Protein AF-A0A0R1Y8A3-F1 (afdb_monomer_lite)

Organism: NCBI:txid1423754

Sequence (158 aa):
MYQNYTTGQTVLTLNLDFTISNNHLANTISCFVDSIPEDVLLGDTAKTGRPAYHPAMMLKILLFAFIDGTKIEADANRYNPNWQYLKEKTKEVLQSPEGRHIYSMRKYDVEPIFGHLKNVFGMRRTHLRGKKKVETDVGIAFVMMNLSKYWNRRWSKD

Secondary structure (DSSP, 8-state):
-B----TT-------------TTSHHHHHHHHHHTS-HHHH-----SSSSPBPPHHHHHHHHHHHHHTT--SS-TT-S--HHHHHHHHHHHHHHHSHHHHHHHHHHHHHHHHHHHHHHHTS--SS-S--SHHHHHHHHHHHHHHHHHHHHHHHHS---

pLDDT: mean 77.73, std 15.93, range [41.19, 94.5]

Structure (mmCIF, N/CA/C/O backbone):
data_AF-A0A0R1Y8A3-F1
#
_entry.id   AF-A0A0R1Y8A3-F1
#
loop_
_atom_site.group_PDB
_atom_site.id
_atom_site.type_symbol
_atom_site.label_atom_id
_atom_site.label_alt_id
_atom_site.label_comp_id
_atom_site.label_asym_id
_atom_site.label_entity_id
_atom_site.label_seq_id
_atom_site.pdbx_PDB_ins_code
_atom_site.Cartn_x
_atom_site.Cartn_y
_atom_site.Cartn_z
_atom_site.occupancy
_atom_site.B_iso_or_equiv
_atom_site.auth_seq_id
_atom_site.auth_comp_id
_atom_site.auth_asym_id
_atom_site.auth_atom_id
_atom_site.pdbx_PDB_model_num
ATOM 1 N N . MET A 1 1 ? -3.385 -21.724 -15.989 1.00 49.59 1 MET A N 1
ATOM 2 C CA . MET A 1 1 ? -2.911 -22.736 -15.016 1.00 49.59 1 MET A CA 1
ATOM 3 C C . MET A 1 1 ? -3.508 -22.414 -13.651 1.00 49.59 1 MET A C 1
ATOM 5 O O . MET A 1 1 ? -3.347 -21.280 -13.206 1.00 49.59 1 MET A O 1
ATOM 9 N N . TYR A 1 2 ? -4.238 -23.342 -13.030 1.00 54.31 2 TYR A N 1
ATOM 10 C CA . TYR A 1 2 ? -4.747 -23.167 -11.663 1.00 54.31 2 TYR A CA 1
ATOM 11 C C . TYR A 1 2 ? -3.647 -23.457 -10.638 1.00 54.31 2 TYR A C 1
ATOM 13 O O . TYR A 1 2 ? -2.631 -24.076 -10.962 1.00 54.31 2 TYR A O 1
ATOM 21 N N . GLN A 1 3 ? -3.814 -22.985 -9.403 1.00 53.06 3 GLN A N 1
ATOM 22 C CA 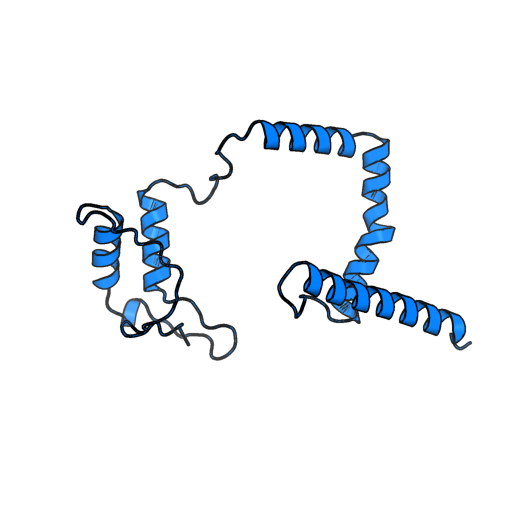. GLN A 1 3 ? -2.950 -23.439 -8.315 1.00 53.06 3 GLN A CA 1
ATOM 23 C C . GLN A 1 3 ? -3.262 -24.911 -8.009 1.00 53.06 3 GLN A C 1
ATOM 25 O O . GLN A 1 3 ? -4.330 -25.221 -7.488 1.00 53.06 3 GLN A O 1
ATOM 30 N N . ASN A 1 4 ? -2.333 -25.805 -8.359 1.00 45.34 4 ASN A N 1
ATOM 31 C CA . ASN A 1 4 ? -2.413 -27.230 -8.044 1.00 45.34 4 ASN A CA 1
ATOM 32 C C . ASN A 1 4 ? -2.094 -27.426 -6.558 1.00 45.34 4 ASN A C 1
ATOM 34 O O . ASN A 1 4 ? -0.929 -27.539 -6.177 1.00 45.34 4 ASN A O 1
ATOM 38 N N . TYR A 1 5 ? -3.122 -27.423 -5.716 1.00 52.34 5 TYR A N 1
ATOM 39 C CA . TYR A 1 5 ? -2.986 -27.846 -4.328 1.00 52.34 5 TYR A CA 1
ATOM 40 C C . TYR A 1 5 ? -2.969 -29.373 -4.288 1.00 52.34 5 TYR A C 1
ATOM 42 O O . TYR A 1 5 ? -3.938 -30.024 -4.664 1.00 52.34 5 TYR A O 1
ATOM 50 N N . THR A 1 6 ? -1.853 -29.953 -3.862 1.00 44.53 6 THR A N 1
ATOM 51 C CA . THR A 1 6 ? -1.715 -31.399 -3.673 1.00 44.53 6 THR A CA 1
ATOM 52 C C . THR A 1 6 ? -2.035 -31.769 -2.229 1.00 44.53 6 THR A C 1
ATOM 54 O O . THR A 1 6 ? -1.389 -31.261 -1.314 1.00 44.53 6 THR A O 1
ATOM 57 N N . THR A 1 7 ? -2.951 -32.715 -2.014 1.00 47.88 7 THR A N 1
ATOM 58 C CA . THR A 1 7 ? -3.343 -33.244 -0.688 1.00 47.88 7 THR A CA 1
ATOM 59 C C . THR A 1 7 ? -2.201 -33.960 0.060 1.00 47.88 7 THR A C 1
ATOM 61 O O . THR A 1 7 ? -2.356 -34.315 1.221 1.00 47.88 7 THR A O 1
ATOM 64 N N . GLY A 1 8 ? -1.044 -34.169 -0.584 1.00 44.19 8 GLY A N 1
ATOM 65 C CA . GLY A 1 8 ? 0.167 -34.768 -0.000 1.00 44.19 8 GLY A CA 1
ATOM 66 C C . GLY A 1 8 ? 1.251 -33.771 0.437 1.00 44.19 8 GLY A C 1
ATOM 67 O O . GLY A 1 8 ? 2.385 -34.179 0.678 1.00 44.19 8 GLY A O 1
ATOM 68 N N . GLN A 1 9 ? 0.959 -32.468 0.494 1.00 48.09 9 GLN A N 1
ATOM 69 C CA . GLN A 1 9 ? 1.949 -31.448 0.854 1.00 48.09 9 GLN A CA 1
ATOM 70 C C . GLN A 1 9 ? 2.069 -31.315 2.385 1.00 48.09 9 GLN A C 1
ATOM 72 O O . GLN A 1 9 ? 1.179 -30.787 3.042 1.00 48.09 9 GLN A O 1
ATOM 77 N N . THR A 1 10 ? 3.179 -31.779 2.966 1.00 46.44 10 THR A N 1
ATOM 78 C CA . THR A 1 10 ? 3.390 -31.868 4.428 1.00 46.44 10 THR A CA 1
ATOM 79 C C . THR A 1 10 ? 3.885 -30.588 5.107 1.00 46.44 10 THR A C 1
ATOM 81 O O . THR A 1 10 ? 4.043 -30.585 6.325 1.00 46.44 10 THR A O 1
ATOM 84 N N . VAL A 1 11 ? 4.103 -29.482 4.379 1.00 45.97 11 VAL A N 1
ATOM 85 C CA . VAL A 1 11 ? 4.364 -28.172 5.005 1.00 45.97 11 VAL A CA 1
ATOM 86 C C . VAL A 1 11 ? 3.697 -27.029 4.238 1.00 45.97 11 VAL A C 1
ATOM 88 O O . VAL A 1 11 ? 4.189 -26.569 3.208 1.00 45.97 11 VAL A O 1
ATOM 91 N N . LEU A 1 12 ? 2.626 -26.503 4.832 1.00 51.16 12 LEU A N 1
ATOM 92 C CA . LEU A 1 12 ? 2.255 -25.090 4.776 1.00 51.16 12 LEU A CA 1
ATOM 93 C C . LEU A 1 12 ? 1.798 -24.693 6.187 1.00 51.16 12 LEU A C 1
ATOM 95 O O . LEU A 1 12 ? 0.617 -24.713 6.511 1.00 51.16 12 LEU A O 1
ATOM 99 N N . THR A 1 13 ? 2.758 -24.437 7.076 1.00 41.31 13 THR A N 1
ATOM 100 C CA . THR A 1 13 ? 2.514 -24.290 8.517 1.00 41.31 13 THR A CA 1
ATOM 101 C C . THR A 1 13 ? 1.956 -22.915 8.880 1.00 41.31 13 THR A C 1
ATOM 103 O O . THR A 1 13 ? 2.661 -22.017 9.335 1.00 41.31 13 THR A O 1
ATOM 106 N N . LEU A 1 14 ? 0.642 -22.781 8.739 1.00 49.97 14 LEU A N 1
ATOM 107 C CA . LEU A 1 14 ? -0.185 -22.057 9.702 1.00 49.97 14 LEU A CA 1
ATOM 108 C C . LEU A 1 14 ? -1.133 -23.090 10.315 1.00 49.97 14 LEU A C 1
ATOM 110 O O . LEU A 1 14 ? -2.258 -23.253 9.855 1.00 49.97 14 LEU A O 1
ATOM 114 N N . ASN A 1 15 ? -0.648 -23.819 11.325 1.00 42.81 15 ASN A N 1
ATOM 115 C CA . ASN A 1 15 ? -1.486 -24.716 12.120 1.00 42.81 15 ASN A CA 1
ATOM 116 C C . ASN A 1 15 ? -2.429 -23.867 12.975 1.00 42.81 15 ASN A C 1
ATOM 118 O O . ASN A 1 15 ? -2.108 -23.472 14.094 1.00 42.81 15 ASN A O 1
ATOM 122 N N . LEU A 1 16 ? -3.590 -23.558 12.416 1.00 51.25 16 LEU A N 1
ATOM 123 C CA . LEU A 1 16 ? -4.793 -23.313 13.190 1.00 51.25 16 LEU A CA 1
ATOM 124 C C . LEU A 1 16 ? -5.544 -24.641 13.156 1.00 51.25 16 LEU A C 1
ATOM 126 O O . LEU A 1 16 ? -6.347 -24.854 12.251 1.00 51.25 16 LEU A O 1
ATOM 130 N N . ASP A 1 17 ? -5.213 -25.556 14.073 1.00 47.72 17 ASP A N 1
ATOM 131 C CA . ASP A 1 17 ? -5.908 -26.839 14.233 1.00 47.72 17 ASP A CA 1
ATOM 132 C C . ASP A 1 17 ? -7.353 -26.560 14.655 1.00 47.72 17 ASP A C 1
ATOM 134 O O . ASP A 1 17 ? -7.708 -26.524 15.832 1.00 47.72 17 ASP A O 1
ATOM 138 N N . PHE A 1 18 ? -8.184 -26.267 13.664 1.00 57.59 18 PHE A N 1
ATOM 139 C CA . PHE A 1 18 ? -9.584 -25.944 13.829 1.00 57.59 18 PHE A CA 1
ATOM 140 C C . PHE A 1 18 ? -10.392 -27.023 13.123 1.00 57.59 18 PHE A C 1
ATOM 142 O O . PHE A 1 18 ? -10.639 -26.975 11.919 1.00 57.59 18 PHE A O 1
ATOM 149 N N . THR A 1 19 ? -10.775 -28.043 13.884 1.00 64.94 19 THR A N 1
ATOM 150 C CA . THR A 1 19 ? -11.684 -29.082 13.412 1.00 64.94 19 THR A CA 1
ATOM 151 C C . THR A 1 19 ? -13.105 -28.543 13.457 1.00 64.94 19 THR A C 1
ATOM 153 O O . THR A 1 19 ? -13.674 -28.330 14.529 1.00 64.94 19 THR A O 1
ATOM 156 N N . ILE A 1 20 ? -13.680 -28.310 12.284 1.00 71.06 20 ILE A N 1
ATOM 157 C CA . ILE A 1 20 ? -15.079 -27.917 12.150 1.00 71.06 20 ILE A CA 1
ATOM 158 C C . ILE A 1 20 ? -15.952 -29.151 12.427 1.00 71.06 20 ILE A C 1
ATOM 160 O O . ILE A 1 20 ? -15.669 -30.234 11.920 1.00 71.06 20 ILE A O 1
ATOM 164 N N . SER A 1 21 ? -17.017 -29.001 13.222 1.00 79.56 21 SER A N 1
ATOM 165 C CA . SER A 1 21 ? -17.977 -30.088 13.474 1.00 79.56 21 SER A CA 1
ATOM 166 C C . SER A 1 21 ? -18.524 -30.665 12.162 1.00 79.56 21 SER A C 1
ATOM 168 O O . SER A 1 21 ? -18.856 -29.912 11.248 1.00 79.56 21 SER A O 1
ATOM 170 N N . ASN A 1 22 ? -18.683 -31.990 12.073 1.00 76.12 22 ASN A N 1
ATOM 171 C CA . ASN A 1 22 ? -19.202 -32.662 10.872 1.00 76.12 22 ASN A CA 1
ATOM 172 C C . ASN A 1 22 ? -20.580 -32.135 10.437 1.00 76.12 22 ASN A C 1
ATOM 174 O O . ASN A 1 22 ? -20.874 -32.118 9.248 1.00 76.12 22 ASN A O 1
ATOM 178 N N . ASN A 1 23 ? -21.388 -31.646 11.383 1.00 83.19 23 ASN A N 1
ATOM 179 C CA . ASN A 1 23 ? -22.711 -31.075 11.121 1.00 83.19 23 ASN A CA 1
ATOM 180 C C . ASN A 1 23 ? -22.678 -29.594 10.684 1.00 83.19 23 ASN A C 1
ATOM 182 O O . ASN A 1 23 ? -23.711 -28.934 10.602 1.00 83.19 23 ASN A O 1
ATOM 186 N N . HIS A 1 24 ? -21.495 -29.018 10.476 1.00 83.19 24 HIS A N 1
ATOM 187 C CA . HIS A 1 24 ? -21.368 -27.622 10.089 1.00 83.19 24 HIS A CA 1
ATOM 188 C C . HIS A 1 24 ? -21.691 -27.424 8.607 1.00 83.19 24 HIS A C 1
ATOM 190 O O . HIS A 1 24 ? -21.236 -28.176 7.745 1.00 83.19 24 HIS A O 1
ATOM 196 N N . LEU A 1 25 ? -22.392 -26.334 8.306 1.00 82.75 25 LEU A N 1
ATOM 197 C CA . LEU A 1 25 ? -22.824 -25.958 6.961 1.00 82.75 25 LEU A CA 1
ATOM 198 C C . LEU A 1 25 ? -21.685 -25.962 5.922 1.00 82.75 25 LEU A C 1
ATOM 200 O O . LEU A 1 25 ? -21.887 -26.372 4.782 1.00 82.75 25 LEU A O 1
ATOM 204 N N . ALA A 1 26 ? -20.479 -25.544 6.317 1.00 82.06 26 ALA A N 1
ATOM 205 C CA . ALA A 1 26 ? -19.303 -25.535 5.442 1.00 82.06 26 ALA A CA 1
ATOM 206 C C . ALA A 1 26 ? -18.990 -26.915 4.831 1.00 82.06 26 ALA A C 1
ATOM 208 O O . ALA A 1 26 ? -18.581 -26.987 3.673 1.00 82.06 26 ALA A O 1
ATOM 209 N N . ASN A 1 27 ? -19.227 -28.005 5.570 1.00 85.19 27 ASN A N 1
ATOM 210 C CA . ASN A 1 27 ? -19.008 -29.361 5.067 1.00 85.19 27 ASN A CA 1
ATOM 211 C C . ASN A 1 27 ? -20.076 -29.745 4.042 1.00 85.19 27 ASN A C 1
ATOM 213 O O . ASN A 1 27 ? -19.741 -30.288 2.994 1.00 85.19 27 ASN A O 1
ATOM 217 N N . THR A 1 28 ? -21.338 -29.383 4.284 1.00 86.50 28 THR A N 1
ATOM 218 C CA . THR A 1 28 ? -22.432 -29.570 3.320 1.00 86.50 28 THR A CA 1
ATOM 219 C C . THR A 1 28 ? -22.150 -28.839 2.008 1.00 86.50 28 THR A C 1
ATOM 221 O O . THR A 1 28 ? -22.312 -29.411 0.932 1.00 86.50 28 THR A O 1
ATOM 224 N N . ILE A 1 29 ? -21.666 -27.595 2.088 1.00 87.56 29 ILE A N 1
ATOM 225 C CA . ILE A 1 29 ? -21.273 -26.801 0.916 1.00 87.56 29 ILE A CA 1
ATOM 226 C C . ILE A 1 29 ? -20.070 -27.429 0.211 1.00 87.56 29 ILE A C 1
ATOM 228 O O . ILE A 1 29 ? -20.057 -27.489 -1.017 1.00 87.56 29 ILE A O 1
ATOM 232 N N . SER A 1 30 ? -19.075 -27.919 0.958 1.00 88.94 30 SER A N 1
ATOM 233 C CA . SER A 1 30 ? -17.933 -28.608 0.354 1.00 88.94 30 SER A CA 1
ATOM 234 C C . SER A 1 30 ? -18.388 -29.841 -0.418 1.00 88.94 30 SER A C 1
ATOM 236 O O . SER A 1 30 ? -18.087 -29.931 -1.602 1.00 88.94 30 SER A O 1
ATOM 238 N N . CYS A 1 31 ? -19.173 -30.725 0.207 1.00 87.06 31 CYS A N 1
ATOM 239 C CA . CYS A 1 31 ? -19.705 -31.929 -0.433 1.00 87.06 31 CYS A CA 1
ATOM 240 C C . CYS A 1 31 ? -20.530 -31.603 -1.684 1.00 87.06 31 CYS A C 1
ATOM 242 O O . CYS A 1 31 ? -20.415 -32.293 -2.692 1.00 87.06 31 CYS A O 1
ATOM 244 N N . PHE A 1 32 ? -21.335 -30.537 -1.638 1.00 91.00 32 PHE A N 1
ATOM 245 C CA . PHE A 1 32 ? -22.096 -30.082 -2.797 1.00 91.00 32 PHE A CA 1
ATOM 246 C C . PHE A 1 32 ? -21.178 -29.643 -3.944 1.00 91.00 32 PHE A C 1
ATOM 248 O O . PHE A 1 32 ? -21.328 -30.125 -5.063 1.00 91.00 32 PHE A O 1
ATOM 255 N N . VAL A 1 33 ? -20.204 -28.768 -3.681 1.00 89.06 33 VAL A N 1
ATOM 256 C CA . VAL A 1 33 ? -19.298 -28.272 -4.728 1.00 89.06 33 VAL A CA 1
ATOM 257 C C . VAL A 1 33 ? -18.402 -29.383 -5.282 1.00 89.06 33 VAL A C 1
ATOM 259 O O . VAL A 1 33 ? -18.149 -29.403 -6.481 1.00 89.06 33 VAL A O 1
ATOM 262 N N . ASP A 1 34 ? -17.973 -30.323 -4.441 1.00 89.31 34 ASP A N 1
ATOM 263 C CA . ASP A 1 34 ? -17.153 -31.470 -4.853 1.00 89.31 34 ASP A CA 1
ATOM 264 C C . ASP A 1 34 ? -17.939 -32.487 -5.705 1.00 89.31 34 ASP A C 1
ATOM 266 O O . ASP A 1 34 ? -17.335 -33.296 -6.403 1.00 89.31 34 ASP A O 1
ATOM 270 N N . SER A 1 35 ? -19.278 -32.436 -5.688 1.00 89.56 35 SER A N 1
ATOM 271 C CA . SER A 1 35 ? -20.134 -33.268 -6.548 1.00 89.56 35 SER A CA 1
ATOM 272 C C . SER A 1 35 ? -20.307 -32.727 -7.975 1.00 89.56 35 SER A C 1
ATOM 274 O O . SER A 1 35 ? -20.809 -33.444 -8.842 1.00 89.56 35 SER A O 1
ATOM 276 N N . ILE A 1 36 ? -19.908 -31.475 -8.233 1.00 89.19 36 ILE A N 1
ATOM 277 C CA . ILE A 1 36 ? -20.004 -30.851 -9.558 1.00 89.19 36 ILE A CA 1
ATOM 278 C C . ILE A 1 36 ? -18.845 -31.371 -10.422 1.00 89.19 36 ILE A C 1
ATOM 280 O O . ILE A 1 36 ? -17.694 -31.303 -9.985 1.00 89.19 36 ILE A O 1
ATOM 284 N N . PRO A 1 37 ? -19.109 -31.872 -11.641 1.00 87.69 37 PRO A N 1
ATOM 285 C CA . PRO A 1 37 ? -18.061 -32.424 -12.480 1.00 87.69 37 PRO A CA 1
ATOM 286 C C . PRO A 1 37 ? -17.091 -31.323 -12.942 1.00 87.69 37 PRO A C 1
ATOM 288 O O . PRO A 1 37 ? -17.441 -30.152 -13.118 1.00 87.69 37 PRO A O 1
ATOM 291 N N . GLU A 1 38 ? -15.821 -31.702 -13.058 1.00 80.31 38 GLU A N 1
ATOM 292 C CA . GLU A 1 38 ? -14.707 -30.766 -13.210 1.00 80.31 38 GLU A CA 1
ATOM 293 C C . GLU A 1 38 ? -14.700 -30.064 -14.581 1.00 80.31 38 GLU A C 1
ATOM 295 O O . GLU A 1 38 ? -14.240 -28.930 -14.694 1.00 80.31 38 GLU A O 1
ATOM 300 N N . ASP A 1 39 ? -15.299 -30.680 -15.599 1.00 83.12 39 ASP A N 1
ATOM 301 C CA . ASP A 1 39 ? -15.518 -30.117 -16.937 1.00 83.12 39 ASP A CA 1
ATOM 302 C C . ASP A 1 39 ? -16.419 -28.873 -16.935 1.00 83.12 39 ASP A C 1
ATOM 304 O O . ASP A 1 39 ? -16.215 -27.955 -17.727 1.00 83.12 39 ASP A O 1
ATOM 308 N N . VAL A 1 40 ? -17.389 -28.812 -16.021 1.00 83.06 40 VAL A N 1
ATOM 309 C CA . VAL A 1 40 ? -18.275 -27.652 -15.846 1.00 83.06 40 VAL A CA 1
ATOM 310 C C . VAL A 1 40 ? -17.571 -26.532 -15.076 1.00 83.06 40 VAL A C 1
ATOM 312 O O . VAL A 1 40 ? -17.840 -25.350 -15.298 1.00 83.06 40 VAL A O 1
ATOM 315 N N . LEU A 1 41 ? -16.675 -26.888 -14.153 1.00 77.75 41 LEU A N 1
ATOM 316 C CA . LEU A 1 41 ? -15.983 -25.929 -13.293 1.00 77.75 41 LEU A CA 1
ATOM 317 C C . LEU A 1 41 ? -14.754 -25.311 -13.966 1.00 77.75 41 LEU A C 1
ATOM 319 O O . LEU A 1 41 ? -14.471 -24.131 -13.746 1.00 77.75 41 LEU A O 1
ATOM 323 N N . LEU A 1 42 ? -14.006 -26.085 -14.751 1.00 76.50 42 LEU A N 1
ATOM 324 C CA . LEU A 1 42 ? -12.767 -25.641 -15.378 1.00 76.50 42 LEU A CA 1
ATOM 325 C C . LEU A 1 42 ? -13.033 -25.073 -16.774 1.00 76.50 42 LEU A C 1
ATOM 327 O O . LEU A 1 42 ? -13.365 -25.790 -17.710 1.00 76.50 42 LEU A O 1
ATOM 331 N N . GLY A 1 43 ? -12.822 -23.766 -16.921 1.00 73.38 43 GLY A N 1
ATOM 332 C CA . GLY A 1 43 ? -12.801 -23.097 -18.221 1.00 73.38 43 GLY A CA 1
ATOM 333 C C . GLY A 1 43 ? -11.387 -22.930 -18.782 1.00 73.38 43 GLY A C 1
ATOM 334 O O . GLY A 1 43 ? -10.382 -23.255 -18.140 1.00 73.38 43 GLY A O 1
ATOM 335 N N . ASP A 1 44 ? -11.303 -22.324 -19.966 1.00 69.25 44 ASP A N 1
ATOM 336 C CA . ASP A 1 44 ? -10.031 -21.933 -20.570 1.00 69.25 44 ASP A CA 1
ATOM 337 C C . ASP A 1 44 ? -9.307 -20.899 -19.698 1.00 69.25 44 ASP A C 1
ATOM 339 O O . ASP A 1 44 ? -9.693 -19.733 -19.584 1.00 69.25 44 ASP A O 1
ATOM 343 N N . THR A 1 45 ? -8.216 -21.324 -19.062 1.00 68.38 45 THR A N 1
ATOM 344 C CA . THR A 1 45 ? -7.394 -20.415 -18.257 1.00 68.38 45 THR A CA 1
ATOM 345 C C . THR A 1 45 ? -6.445 -19.593 -19.116 1.00 68.38 45 THR A C 1
ATOM 347 O O . THR A 1 45 ? -5.877 -20.071 -20.099 1.00 68.38 45 THR A O 1
ATOM 350 N N . ALA A 1 46 ? -6.181 -18.360 -18.682 1.00 67.94 46 ALA A N 1
ATOM 351 C CA . ALA A 1 46 ? -5.153 -17.532 -19.294 1.00 67.94 46 ALA A CA 1
ATOM 352 C C . ALA A 1 46 ? -3.787 -18.252 -19.292 1.00 67.94 46 ALA A C 1
ATOM 354 O O . ALA A 1 46 ? -3.338 -18.781 -18.267 1.00 67.94 46 ALA A O 1
ATOM 355 N N . LYS A 1 47 ? -3.115 -18.242 -20.453 1.00 67.62 47 LYS A N 1
ATOM 356 C CA . LYS A 1 47 ? -1.772 -18.822 -20.651 1.00 67.62 47 LYS A CA 1
ATOM 357 C C . LYS A 1 47 ? -0.666 -18.010 -19.962 1.00 67.62 47 LYS A C 1
ATOM 359 O O . LYS A 1 47 ? 0.412 -18.534 -19.710 1.00 67.62 47 LYS A O 1
ATOM 364 N N . THR A 1 48 ? -0.934 -16.745 -19.641 1.00 67.88 48 THR A N 1
ATOM 365 C CA . THR A 1 48 ? 0.017 -15.801 -19.038 1.00 67.88 48 THR A CA 1
ATOM 366 C C . THR A 1 48 ? -0.586 -15.120 -17.813 1.00 67.88 48 THR A C 1
ATOM 368 O O . THR A 1 48 ? -1.765 -14.773 -17.825 1.00 67.88 48 THR A O 1
ATOM 371 N N . GLY A 1 49 ? 0.230 -14.852 -16.791 1.00 69.69 49 GLY A N 1
ATOM 372 C CA . GLY A 1 49 ? -0.186 -14.143 -15.575 1.00 69.69 49 GLY A CA 1
ATOM 373 C C . GLY A 1 49 ? -0.118 -15.005 -14.313 1.00 69.69 49 GLY A C 1
ATOM 374 O O . GLY A 1 49 ? 0.398 -16.121 -14.328 1.00 69.69 49 GLY A O 1
ATOM 375 N N . ARG A 1 50 ? -0.601 -14.460 -13.188 1.00 53.84 50 ARG A N 1
ATOM 376 C CA . ARG A 1 50 ? -0.679 -15.194 -11.914 1.00 53.84 50 ARG A CA 1
ATOM 377 C C . ARG A 1 50 ? -1.706 -16.327 -12.059 1.00 53.84 50 ARG A C 1
ATOM 379 O O . ARG A 1 50 ? -2.785 -16.051 -12.583 1.00 53.84 50 ARG A O 1
ATOM 386 N N . PRO A 1 51 ? -1.413 -17.558 -11.597 1.00 63.69 51 PRO A N 1
ATOM 387 C CA . PRO A 1 51 ? -2.365 -18.657 -11.691 1.00 63.69 51 PRO A CA 1
ATOM 388 C C . PRO A 1 51 ? -3.671 -18.285 -10.988 1.00 63.69 51 PRO A C 1
ATOM 390 O O . PRO A 1 51 ? -3.650 -17.727 -9.886 1.00 63.69 51 PRO A O 1
ATOM 393 N N . ALA A 1 52 ? -4.793 -18.565 -11.647 1.00 70.75 52 ALA A N 1
ATOM 394 C CA . ALA A 1 52 ? -6.112 -18.354 -11.072 1.00 70.75 52 ALA A CA 1
ATOM 395 C C . ALA A 1 52 ? -6.336 -19.335 -9.910 1.00 70.75 52 ALA A C 1
ATOM 397 O O . ALA A 1 52 ? -5.789 -20.443 -9.896 1.00 70.75 52 ALA A O 1
ATOM 398 N N . TYR A 1 53 ? -7.136 -18.927 -8.926 1.00 77.62 53 TYR A N 1
ATOM 399 C CA . TYR A 1 53 ? -7.602 -19.845 -7.888 1.00 77.62 53 TYR A CA 1
ATOM 400 C C . TYR A 1 53 ? -8.535 -20.890 -8.499 1.00 77.62 53 TYR A C 1
ATOM 402 O O . TYR A 1 53 ? -9.202 -20.618 -9.498 1.00 77.62 53 TYR A O 1
ATOM 410 N N . HIS A 1 54 ? -8.581 -22.076 -7.895 1.00 82.44 54 HIS A N 1
ATOM 411 C CA . HIS A 1 54 ? -9.458 -23.138 -8.367 1.00 82.44 54 HIS A CA 1
ATOM 412 C C . HIS A 1 54 ? -10.935 -22.704 -8.249 1.00 82.44 54 HIS A C 1
ATOM 414 O O . HIS A 1 54 ? -11.340 -22.247 -7.174 1.00 82.44 54 HIS A O 1
ATOM 420 N N . PRO A 1 55 ? -11.754 -22.846 -9.305 1.00 83.50 55 PRO A N 1
ATOM 421 C CA . PRO A 1 55 ? -13.139 -22.370 -9.318 1.00 83.50 55 PRO A CA 1
ATOM 422 C C . PRO A 1 55 ? -13.990 -23.040 -8.234 1.00 83.50 55 PRO A C 1
ATOM 424 O O . PRO A 1 55 ? -14.761 -22.355 -7.569 1.00 83.50 55 PRO A O 1
ATOM 427 N N . ALA A 1 56 ? -13.759 -24.328 -7.950 1.00 84.94 56 ALA A N 1
ATOM 428 C CA . ALA A 1 56 ? -14.405 -25.026 -6.831 1.00 84.94 56 ALA A CA 1
ATOM 429 C C . ALA A 1 56 ? -14.150 -24.339 -5.475 1.00 84.94 56 ALA A C 1
ATOM 431 O O . ALA A 1 56 ? -15.066 -24.158 -4.678 1.00 84.94 56 ALA A O 1
ATOM 432 N N . MET A 1 57 ? -12.917 -23.891 -5.214 1.00 83.62 57 MET A N 1
ATOM 433 C CA . MET A 1 57 ? -12.585 -23.195 -3.966 1.00 83.62 57 MET A CA 1
ATOM 434 C C . MET A 1 57 ? -13.285 -21.840 -3.869 1.00 83.62 57 MET A C 1
ATOM 436 O O . MET A 1 57 ? -13.811 -21.494 -2.813 1.00 83.62 57 MET A O 1
ATOM 440 N N . MET A 1 58 ? -13.328 -21.084 -4.969 1.00 83.19 58 MET A N 1
ATOM 441 C CA . MET A 1 58 ? -14.067 -19.821 -4.998 1.00 83.19 58 MET A CA 1
ATOM 442 C C . MET A 1 58 ? -15.569 -20.030 -4.796 1.00 83.19 58 MET A C 1
ATOM 444 O O . MET A 1 58 ? -16.184 -19.284 -4.040 1.00 83.19 58 MET A O 1
ATOM 448 N N . LEU A 1 59 ? -16.148 -21.063 -5.410 1.00 85.62 59 LEU A N 1
ATOM 449 C CA . LEU A 1 59 ? -17.565 -21.380 -5.278 1.00 85.62 59 LEU A CA 1
ATOM 450 C C . LEU A 1 59 ? -17.933 -21.764 -3.840 1.00 85.62 59 LEU A C 1
ATOM 452 O O . LEU A 1 59 ? -18.929 -21.267 -3.322 1.00 85.62 59 LEU A O 1
ATOM 456 N N . LYS A 1 60 ? -17.104 -22.572 -3.163 1.00 88.69 60 LYS A N 1
ATOM 457 C CA . LYS A 1 60 ? -17.296 -22.912 -1.742 1.00 88.69 60 LYS A CA 1
ATOM 458 C C . LYS A 1 60 ? -17.346 -21.659 -0.865 1.00 88.69 60 LYS A C 1
ATOM 460 O O . LYS A 1 60 ? -18.244 -21.530 -0.040 1.00 88.69 60 LYS A O 1
ATOM 465 N N . ILE A 1 61 ? -16.419 -20.720 -1.073 1.00 82.75 61 ILE A N 1
ATOM 466 C CA . ILE A 1 61 ? -16.369 -19.454 -0.322 1.00 82.75 61 ILE A CA 1
ATOM 467 C C . ILE A 1 61 ? -17.605 -18.592 -0.614 1.00 82.75 61 ILE A C 1
ATOM 469 O O . ILE A 1 61 ? -18.208 -18.060 0.314 1.00 82.75 61 ILE A O 1
ATOM 473 N N . LEU A 1 62 ? -18.001 -18.471 -1.885 1.00 82.25 62 LEU A N 1
ATOM 474 C CA . LEU A 1 62 ? -19.166 -17.681 -2.295 1.00 82.25 62 LEU A CA 1
ATOM 475 C C . LEU A 1 62 ? -20.475 -18.241 -1.733 1.00 82.25 62 LEU A C 1
ATOM 477 O O . LEU A 1 62 ? -21.280 -17.482 -1.203 1.00 82.25 62 LEU A O 1
ATOM 481 N N . LEU A 1 63 ? -20.679 -19.558 -1.815 1.00 84.31 63 LEU A N 1
ATOM 482 C CA . LEU A 1 63 ? -21.864 -20.220 -1.267 1.00 84.31 63 LEU A CA 1
ATOM 483 C C . LEU A 1 63 ? -21.906 -20.124 0.256 1.00 84.31 63 LEU A C 1
ATOM 485 O O . LEU A 1 63 ? -22.971 -19.887 0.820 1.00 84.31 63 LEU A O 1
ATOM 489 N N . PHE A 1 64 ? -20.757 -20.267 0.922 1.00 84.75 64 PHE A N 1
ATOM 490 C CA . PHE A 1 64 ? -20.678 -20.104 2.369 1.00 84.75 64 PHE A CA 1
ATOM 491 C C . PHE A 1 64 ? -21.056 -18.680 2.787 1.00 84.75 64 PHE A C 1
ATOM 493 O O . PHE A 1 64 ? -21.935 -18.518 3.625 1.00 84.75 64 PHE A O 1
ATOM 500 N N . ALA A 1 65 ? -20.484 -17.659 2.142 1.00 78.62 65 ALA A N 1
ATOM 501 C CA . ALA A 1 65 ? -20.830 -16.259 2.397 1.00 78.62 65 ALA A CA 1
ATOM 502 C C . ALA A 1 65 ? -22.310 -15.952 2.106 1.00 78.62 65 ALA A C 1
ATOM 504 O O . ALA A 1 65 ? -22.962 -15.215 2.844 1.00 78.62 65 ALA A O 1
ATOM 505 N N . PHE A 1 66 ? -22.862 -16.545 1.044 1.00 79.69 66 PHE A N 1
ATOM 506 C CA . PHE A 1 66 ? -24.263 -16.368 0.677 1.00 79.69 66 PHE A CA 1
ATOM 507 C C . PHE A 1 66 ? -25.220 -16.958 1.721 1.00 79.69 66 PHE A C 1
ATOM 509 O O . PHE A 1 66 ? -26.189 -16.301 2.098 1.00 79.69 66 PHE A O 1
ATOM 516 N N . ILE A 1 67 ? -24.956 -18.178 2.200 1.00 78.69 67 ILE A N 1
ATOM 517 C CA . ILE A 1 67 ? -25.845 -18.871 3.145 1.00 78.69 67 ILE A CA 1
AT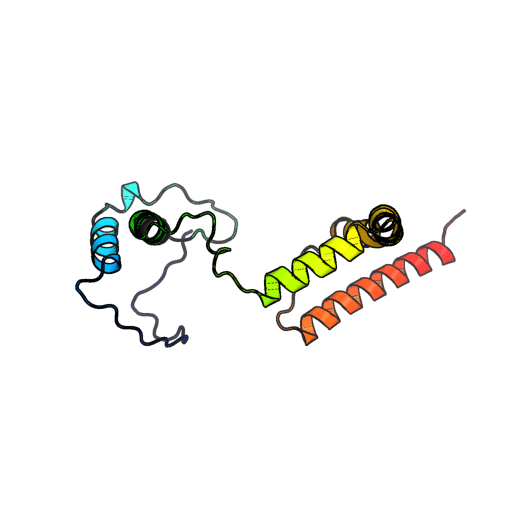OM 518 C C . ILE A 1 67 ? -25.684 -18.335 4.571 1.00 78.69 67 ILE A C 1
ATOM 520 O O . ILE A 1 67 ? -26.679 -18.192 5.276 1.00 78.69 67 ILE A O 1
ATOM 524 N N . ASP A 1 68 ? -24.466 -17.983 4.984 1.00 67.62 68 ASP A N 1
ATOM 525 C CA . ASP A 1 68 ? -24.204 -17.372 6.295 1.00 67.62 68 ASP A CA 1
ATOM 526 C C . ASP A 1 68 ? -24.785 -15.944 6.398 1.00 67.62 68 ASP A C 1
ATOM 528 O O . ASP A 1 68 ? -24.744 -15.304 7.446 1.00 67.62 68 ASP A O 1
ATOM 532 N N . GLY A 1 69 ? -25.351 -15.408 5.307 1.00 56.94 69 GLY A N 1
ATOM 533 C CA . GLY A 1 69 ? -25.972 -14.085 5.293 1.00 56.94 69 GLY A CA 1
ATOM 534 C C . GLY A 1 69 ? -24.973 -12.955 5.543 1.00 56.94 69 GLY A C 1
ATOM 535 O O . GLY A 1 69 ? -25.381 -11.805 5.748 1.00 56.94 69 GLY A O 1
ATOM 536 N N . THR A 1 70 ? -23.670 -13.249 5.488 1.00 50.88 70 THR A N 1
ATOM 537 C CA . THR A 1 70 ? -22.616 -12.245 5.465 1.00 50.88 70 THR A CA 1
ATOM 538 C C . THR A 1 70 ? -22.661 -11.588 4.100 1.00 50.88 70 THR A C 1
ATOM 540 O O . THR A 1 70 ? -21.980 -11.951 3.143 1.00 50.88 70 THR A O 1
ATOM 543 N N . LYS A 1 71 ? -23.548 -10.594 4.009 1.00 48.16 71 LYS A N 1
ATOM 544 C CA . LYS A 1 71 ? -23.539 -9.575 2.973 1.00 48.16 71 LYS A CA 1
ATOM 545 C C . LYS A 1 71 ? -22.080 -9.259 2.641 1.00 48.16 71 LYS A C 1
ATOM 547 O O . LYS A 1 71 ? -21.319 -8.801 3.490 1.00 48.16 71 LYS A O 1
ATOM 552 N N . ILE A 1 72 ? -21.711 -9.481 1.383 1.00 45.94 72 ILE A N 1
ATOM 553 C CA . ILE A 1 72 ? -20.406 -9.109 0.813 1.00 45.94 72 ILE A CA 1
ATOM 554 C C . ILE A 1 72 ? -20.200 -7.573 0.888 1.00 45.94 72 ILE A C 1
ATOM 556 O O . ILE A 1 72 ? -19.109 -7.054 0.668 1.00 45.94 72 ILE A O 1
ATOM 560 N N . GLU A 1 73 ? -21.221 -6.841 1.333 1.00 45.72 73 GLU A N 1
ATOM 561 C CA . GLU A 1 73 ? -21.139 -5.495 1.875 1.00 45.72 73 GLU A CA 1
ATOM 562 C C . GLU A 1 73 ? -21.416 -5.508 3.391 1.00 45.72 73 GLU A C 1
ATOM 564 O O . GLU A 1 73 ? -22.513 -5.853 3.818 1.00 45.72 73 GLU A O 1
ATOM 569 N N . ALA A 1 74 ? -20.466 -5.019 4.193 1.00 42.62 74 ALA A N 1
ATOM 570 C CA . ALA A 1 74 ? -20.662 -4.592 5.587 1.00 42.62 74 ALA A CA 1
ATOM 571 C C . ALA A 1 74 ? -20.266 -5.532 6.739 1.00 42.62 74 ALA A C 1
ATOM 573 O O . ALA A 1 74 ? -20.815 -5.394 7.827 1.00 42.62 74 ALA A O 1
ATOM 574 N N . ASP A 1 75 ? -19.145 -6.252 6.634 1.00 41.19 75 ASP A N 1
ATOM 575 C CA . ASP A 1 75 ? -18.308 -6.500 7.833 1.00 41.19 75 ASP A CA 1
ATOM 576 C C . ASP A 1 75 ? -17.414 -5.281 8.190 1.00 41.19 75 ASP A C 1
ATOM 578 O O . ASP A 1 75 ? -16.344 -5.360 8.787 1.00 41.19 75 ASP A O 1
ATOM 582 N N . ALA A 1 76 ? -17.902 -4.091 7.821 1.00 48.16 76 ALA A N 1
ATOM 583 C CA . ALA A 1 76 ? -17.570 -2.809 8.432 1.00 48.16 76 ALA A CA 1
ATOM 584 C C . ALA A 1 76 ? -18.409 -2.542 9.706 1.00 48.16 76 ALA A C 1
ATOM 586 O O . ALA A 1 76 ? -18.250 -1.487 10.321 1.00 48.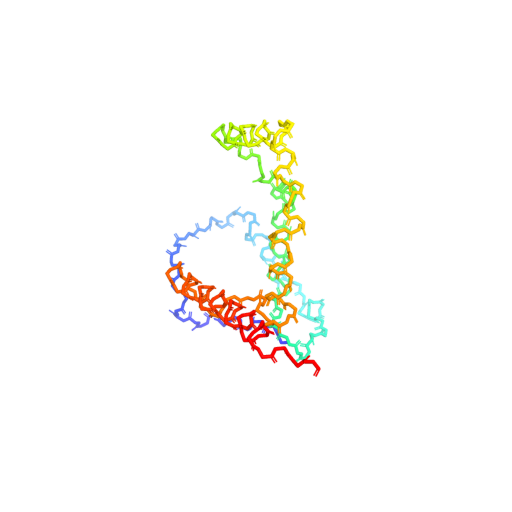16 76 ALA A O 1
ATOM 587 N N . ASN A 1 77 ? -19.298 -3.469 10.094 1.00 47.19 77 ASN A N 1
ATOM 588 C CA . ASN A 1 77 ? -20.286 -3.296 11.165 1.00 47.19 77 ASN A CA 1
ATOM 589 C C . ASN A 1 77 ? -19.961 -4.008 12.487 1.00 47.19 77 ASN A C 1
ATOM 591 O O . ASN A 1 77 ? -20.818 -4.076 13.369 1.00 47.19 77 ASN A O 1
ATOM 595 N N . ARG A 1 78 ? -18.709 -4.419 12.729 1.00 50.06 78 ARG A N 1
ATOM 596 C CA . ARG A 1 78 ? -18.216 -4.361 14.113 1.00 50.06 78 ARG A CA 1
ATOM 597 C C . ARG A 1 78 ? -18.113 -2.884 14.481 1.00 50.06 78 ARG A C 1
ATOM 599 O O . ARG A 1 78 ? -17.116 -2.235 14.168 1.00 50.06 78 ARG A O 1
ATOM 606 N N . TYR A 1 79 ? -19.166 -2.350 15.103 1.00 58.25 79 TYR A N 1
ATOM 607 C CA . TYR A 1 79 ? -19.165 -1.014 15.693 1.00 58.25 79 TYR A CA 1
ATOM 608 C C . TYR A 1 79 ? -17.977 -0.924 16.655 1.00 58.25 79 TYR A C 1
ATOM 610 O O . TYR A 1 79 ? -18.006 -1.458 17.761 1.00 58.25 79 TYR A O 1
ATOM 618 N N . ASN A 1 80 ? -16.887 -0.312 16.199 1.00 73.25 80 ASN A N 1
ATOM 619 C CA . ASN A 1 80 ? -15.750 -0.009 17.042 1.00 73.25 80 ASN A CA 1
ATOM 620 C C . ASN A 1 80 ? -15.821 1.487 17.377 1.00 73.25 80 ASN A C 1
ATOM 622 O O . ASN A 1 80 ? -15.531 2.312 16.502 1.00 73.25 80 ASN A O 1
ATOM 626 N N . PRO A 1 81 ? -16.203 1.849 18.615 1.00 78.19 81 PRO A N 1
ATOM 627 C CA . PRO A 1 81 ? -16.397 3.244 19.004 1.00 78.19 81 PRO A CA 1
ATOM 628 C C . PRO A 1 81 ? -15.122 4.077 18.834 1.00 78.19 81 PRO A C 1
ATOM 630 O O . PRO A 1 81 ? -15.186 5.231 18.422 1.00 78.19 81 PRO A O 1
ATOM 633 N N . ASN A 1 82 ? -13.947 3.477 19.051 1.00 80.19 82 ASN A N 1
ATOM 634 C CA . ASN A 1 82 ? -12.669 4.163 18.871 1.00 80.19 82 ASN A CA 1
ATOM 635 C C . ASN A 1 82 ? -12.419 4.513 17.391 1.00 80.19 82 ASN A C 1
ATOM 637 O O . ASN A 1 82 ? -11.990 5.614 17.057 1.00 80.19 82 ASN A O 1
ATOM 641 N N . TRP A 1 83 ? -12.764 3.606 16.473 1.00 76.94 83 TRP A N 1
ATOM 642 C CA . TRP A 1 83 ? -12.653 3.881 15.038 1.00 76.94 83 TRP A CA 1
ATOM 643 C C . TRP A 1 83 ? -13.604 4.978 14.564 1.00 76.94 83 TRP A C 1
ATOM 645 O O . TRP A 1 83 ? -13.243 5.736 13.665 1.00 76.94 83 TRP A O 1
ATOM 655 N N . GLN A 1 84 ? -14.806 5.066 15.130 1.00 81.00 84 GLN A N 1
ATOM 656 C CA . GLN A 1 84 ? -15.750 6.128 14.780 1.00 81.00 84 GLN A CA 1
ATOM 657 C C . GLN A 1 84 ? -15.279 7.485 15.289 1.00 81.00 84 GLN A C 1
ATOM 659 O O . GLN A 1 84 ? -15.204 8.421 14.498 1.00 81.00 84 GLN A O 1
ATOM 664 N N . TYR A 1 85 ? -14.828 7.541 16.543 1.00 87.00 85 TYR A N 1
ATOM 665 C CA . TYR A 1 85 ? -14.218 8.731 17.130 1.00 87.00 85 TYR A CA 1
ATOM 666 C C . TYR A 1 85 ? -13.044 9.260 16.286 1.00 87.00 85 TYR A C 1
ATOM 668 O O . TYR A 1 85 ? -12.983 10.442 15.946 1.00 87.00 85 TYR A O 1
ATOM 676 N N . LEU A 1 86 ? -12.124 8.379 15.874 1.00 87.75 86 LEU A N 1
ATOM 677 C CA . LEU A 1 86 ? -10.986 8.762 15.032 1.00 87.75 86 LEU A CA 1
ATOM 678 C C . LEU A 1 86 ? -11.422 9.251 13.643 1.00 87.75 86 LEU A C 1
ATOM 680 O O . LEU A 1 86 ? -10.829 10.193 13.106 1.00 87.75 86 LEU A O 1
ATOM 684 N N . LYS A 1 87 ? -12.458 8.638 13.056 1.00 85.50 87 LYS A N 1
ATOM 685 C CA . LYS A 1 87 ? -13.026 9.068 11.770 1.00 85.50 87 LYS A CA 1
ATOM 686 C C . LYS A 1 87 ? -13.659 10.449 11.876 1.00 85.50 87 LYS A C 1
ATOM 688 O O . LYS A 1 87 ? -13.390 11.282 11.014 1.00 85.50 87 LYS A O 1
ATOM 693 N N . GLU A 1 88 ? -14.455 10.698 12.911 1.00 89.69 88 GLU A N 1
ATOM 694 C CA . GLU A 1 88 ? -15.080 12.001 13.159 1.00 89.69 88 GLU A CA 1
ATOM 695 C C . GLU A 1 88 ? -14.034 13.088 13.359 1.00 89.69 88 GLU A C 1
ATOM 697 O O . GLU A 1 88 ? -14.050 14.073 12.628 1.00 89.69 88 GLU A O 1
ATOM 702 N N . LYS A 1 89 ? -13.033 12.851 14.212 1.00 90.38 89 LYS A N 1
ATOM 703 C CA . LYS A 1 89 ? -11.938 13.804 14.427 1.00 90.38 89 LYS A CA 1
ATOM 704 C C . LYS A 1 89 ? -11.179 14.124 13.138 1.00 90.38 89 LYS A C 1
ATOM 706 O O . LYS A 1 89 ? -10.859 15.275 12.856 1.00 90.38 89 LYS A O 1
ATOM 711 N N . THR A 1 90 ? -10.906 13.110 12.317 1.00 86.81 90 THR A N 1
ATOM 712 C CA . THR A 1 90 ? -10.232 13.308 11.023 1.00 86.81 90 THR A CA 1
ATOM 713 C C . THR A 1 90 ? -11.117 14.089 10.049 1.00 86.81 90 THR A C 1
ATOM 715 O O . THR A 1 90 ? -10.632 14.951 9.317 1.00 86.81 90 THR A O 1
ATOM 718 N N . LYS A 1 91 ? -12.425 13.813 10.045 1.00 90.56 91 LYS A N 1
ATOM 719 C CA . LYS A 1 91 ? -13.411 14.498 9.206 1.00 90.56 91 LYS A CA 1
ATOM 720 C C . LYS A 1 91 ? -13.548 15.967 9.595 1.00 90.56 91 LYS A C 1
ATOM 722 O O . LYS A 1 91 ? -13.532 16.805 8.701 1.00 90.56 91 LYS A O 1
ATOM 727 N N . GLU A 1 92 ? -13.621 16.283 10.883 1.00 91.50 92 GLU A N 1
ATOM 728 C CA . GLU A 1 92 ? -13.641 17.661 11.384 1.00 91.50 92 GLU A CA 1
ATOM 729 C C . GLU A 1 92 ? -12.409 18.444 10.919 1.00 91.50 92 GLU A C 1
ATOM 731 O O . GLU A 1 92 ? -12.543 19.519 10.329 1.00 91.50 92 GLU A O 1
ATOM 736 N N . VAL A 1 93 ? -11.211 17.870 11.080 1.00 90.00 93 VAL A N 1
ATOM 737 C CA . VAL A 1 93 ? -9.960 18.500 10.627 1.00 90.00 93 VAL A CA 1
ATOM 738 C C . VAL A 1 93 ? -9.975 18.724 9.115 1.00 90.00 93 VAL A C 1
ATOM 740 O O . VAL A 1 93 ? -9.643 19.815 8.659 1.00 90.00 93 VAL A O 1
ATOM 743 N N . LEU A 1 94 ? -10.414 17.741 8.326 1.00 88.94 94 LEU A N 1
ATOM 744 C CA . LEU A 1 94 ? -10.491 17.854 6.866 1.00 88.94 94 LEU A CA 1
ATOM 745 C C . LEU A 1 94 ? -11.575 18.824 6.377 1.00 88.94 94 LEU A C 1
ATOM 747 O O . LEU A 1 94 ? -11.431 19.375 5.290 1.00 88.94 94 LEU A O 1
ATOM 751 N N . GLN A 1 95 ? -12.661 19.012 7.132 1.00 90.00 95 GLN A N 1
ATOM 752 C CA . GLN A 1 95 ? -13.767 19.912 6.782 1.00 90.00 95 GLN A CA 1
ATOM 753 C C . GLN A 1 95 ? -13.540 21.353 7.248 1.00 90.00 95 GLN A C 1
ATOM 755 O O . GLN A 1 95 ? -14.175 22.274 6.714 1.00 90.00 95 GLN A O 1
ATOM 760 N N . SER A 1 96 ? -12.608 21.576 8.177 1.00 93.38 96 SER A N 1
ATOM 761 C CA . SER A 1 96 ? -12.152 22.919 8.533 1.00 93.38 96 SER A CA 1
ATOM 762 C C . SER A 1 96 ? -11.699 23.704 7.282 1.00 93.38 96 SER A C 1
ATOM 764 O O . SER A 1 96 ? -11.218 23.103 6.312 1.00 93.38 96 SER A O 1
ATOM 766 N N . PRO A 1 97 ? -11.873 25.039 7.237 1.00 91.44 97 PRO A N 1
ATOM 767 C CA . PRO A 1 97 ? -11.422 25.851 6.101 1.00 91.44 97 PRO A CA 1
ATOM 768 C C . PRO A 1 97 ? -9.920 25.695 5.820 1.00 91.44 97 PRO A C 1
ATOM 770 O O . PRO A 1 97 ? -9.516 25.550 4.667 1.00 91.44 97 PRO A O 1
ATOM 773 N N . GLU A 1 98 ? -9.112 25.647 6.880 1.00 90.38 98 GLU A N 1
ATOM 774 C CA . GLU A 1 98 ? -7.662 25.454 6.813 1.00 90.38 98 GLU A CA 1
ATOM 775 C C . GLU A 1 98 ? -7.294 24.052 6.305 1.00 90.38 98 GLU A C 1
ATOM 777 O O . GLU A 1 98 ? -6.510 23.909 5.367 1.00 90.38 98 GLU A O 1
ATOM 782 N N . GLY A 1 99 ? -7.929 23.007 6.843 1.00 88.81 99 GLY A N 1
ATOM 783 C CA . GLY A 1 99 ? -7.709 21.628 6.414 1.00 88.81 99 GLY A CA 1
ATOM 784 C C . GLY A 1 99 ? -8.105 21.388 4.960 1.00 88.81 99 GLY A C 1
ATOM 785 O O . GLY A 1 99 ? -7.373 20.718 4.234 1.00 88.81 99 GLY A O 1
ATOM 786 N N . ARG A 1 100 ? -9.203 21.995 4.489 1.00 88.94 100 ARG A N 1
ATOM 787 C CA . ARG A 1 100 ? -9.581 21.971 3.066 1.00 88.94 100 ARG A CA 1
ATOM 788 C C . ARG A 1 100 ? -8.533 22.634 2.183 1.00 88.94 100 ARG A C 1
ATOM 790 O O . ARG A 1 100 ? -8.213 22.091 1.126 1.00 88.94 100 ARG A O 1
ATOM 797 N N . HIS A 1 101 ? -7.993 23.773 2.611 1.00 90.31 101 HIS A N 1
ATOM 798 C CA . HIS A 1 101 ? -6.942 24.465 1.874 1.00 90.31 101 HIS A CA 1
ATOM 799 C C . HIS A 1 101 ? -5.678 23.599 1.767 1.00 90.31 101 HIS A C 1
ATOM 801 O O . HIS A 1 101 ? -5.237 23.303 0.655 1.00 90.31 101 HIS A O 1
ATOM 807 N N . ILE A 1 102 ? -5.174 23.077 2.888 1.00 87.56 102 ILE A N 1
ATOM 808 C CA . ILE A 1 102 ? -4.007 22.179 2.920 1.00 87.56 102 ILE A CA 1
ATOM 809 C C . ILE A 1 102 ? -4.252 20.917 2.085 1.00 87.56 102 ILE A C 1
ATOM 811 O O . ILE A 1 102 ? -3.406 20.507 1.291 1.00 87.56 102 ILE A O 1
ATOM 815 N N . TYR A 1 103 ? -5.436 20.317 2.202 1.00 86.88 103 TYR A N 1
ATOM 816 C CA . TYR A 1 103 ? -5.802 19.137 1.424 1.00 86.88 103 TYR A CA 1
ATOM 817 C C . TYR A 1 103 ? -5.829 19.422 -0.082 1.00 86.88 103 TYR A C 1
ATOM 819 O O . TYR A 1 103 ? -5.415 18.574 -0.873 1.00 86.88 103 TYR A O 1
ATOM 827 N N . SER A 1 104 ? -6.284 20.611 -0.489 1.00 87.69 104 SER A N 1
ATOM 828 C CA . SER A 1 104 ? -6.319 21.014 -1.898 1.00 87.69 104 SER A CA 1
ATOM 829 C C . SER A 1 104 ? -4.919 21.148 -2.509 1.00 87.69 104 SER A C 1
ATOM 831 O O . SER A 1 104 ? -4.733 20.782 -3.672 1.00 87.69 104 SER A O 1
ATOM 833 N N . MET A 1 105 ? -3.922 21.561 -1.713 1.00 89.44 105 MET A N 1
ATOM 834 C CA . MET A 1 105 ? -2.527 21.688 -2.155 1.00 89.44 105 MET A CA 1
ATOM 835 C C . MET A 1 105 ? -1.895 20.346 -2.533 1.00 89.44 105 MET A C 1
ATOM 837 O O . MET A 1 105 ? -0.958 20.296 -3.326 1.00 89.44 105 MET A O 1
ATOM 841 N N . ARG A 1 106 ? -2.461 19.226 -2.063 1.00 89.06 106 ARG A N 1
ATOM 842 C CA . ARG A 1 106 ? -1.946 17.885 -2.353 1.00 89.06 106 ARG A CA 1
ATOM 843 C C . ARG A 1 106 ? -1.825 17.586 -3.849 1.00 89.06 106 ARG A C 1
ATOM 845 O O . ARG A 1 106 ? -0.903 16.873 -4.248 1.00 89.06 106 ARG A O 1
ATOM 852 N N . LYS A 1 107 ? -2.733 18.141 -4.655 1.00 87.06 107 LYS A N 1
ATOM 853 C CA . LYS A 1 107 ? -2.719 18.019 -6.120 1.00 87.06 107 LYS A CA 1
ATOM 854 C C . LYS A 1 107 ? -1.455 18.605 -6.745 1.00 87.06 107 LYS A C 1
ATOM 856 O O . LYS A 1 107 ? -1.005 18.116 -7.774 1.00 87.06 107 LYS A O 1
ATOM 861 N N . TYR A 1 108 ? -0.895 19.640 -6.128 1.00 87.44 108 TYR A N 1
ATOM 862 C CA . TYR A 1 108 ? 0.307 20.321 -6.598 1.00 87.44 108 TYR A CA 1
ATOM 863 C C . TYR A 1 108 ? 1.574 19.716 -5.990 1.00 87.44 108 TYR A C 1
ATOM 865 O O . TYR A 1 108 ? 2.572 19.561 -6.689 1.00 87.44 108 TYR A O 1
ATOM 873 N N . ASP A 1 109 ? 1.520 19.309 -4.722 1.00 85.12 109 ASP A N 1
ATOM 874 C CA . ASP A 1 109 ? 2.716 18.860 -4.010 1.00 85.12 109 ASP A CA 1
ATOM 875 C C . ASP A 1 109 ? 2.933 17.349 -4.124 1.00 85.12 109 ASP A C 1
ATOM 877 O O . ASP A 1 109 ? 3.941 16.876 -4.650 1.00 85.12 109 ASP A O 1
ATOM 881 N N . VAL A 1 110 ? 1.983 16.563 -3.616 1.00 84.44 110 VAL A N 1
ATOM 882 C CA . VAL A 1 110 ? 2.219 15.148 -3.297 1.00 84.44 110 VAL A CA 1
ATOM 883 C C . VAL A 1 110 ? 1.832 14.230 -4.454 1.00 84.44 110 VAL A C 1
ATOM 885 O O . VAL A 1 110 ? 2.543 13.270 -4.757 1.00 84.44 110 VAL A O 1
ATOM 888 N N . GLU A 1 111 ? 0.719 14.520 -5.130 1.00 90.12 111 GLU A N 1
ATOM 889 C CA . GLU A 1 111 ? 0.235 13.709 -6.254 1.00 90.12 111 GLU A CA 1
ATOM 890 C C . GLU A 1 111 ? 1.216 13.671 -7.436 1.00 90.12 111 GLU A C 1
ATOM 892 O O . GLU A 1 111 ? 1.470 12.570 -7.937 1.00 90.12 111 GLU A O 1
ATOM 897 N N . PRO A 1 112 ? 1.856 14.785 -7.849 1.00 89.88 112 PRO A N 1
ATOM 898 C CA . PRO A 1 112 ? 2.807 14.759 -8.957 1.00 89.88 112 PRO A CA 1
ATOM 899 C C . PRO A 1 112 ? 4.053 13.934 -8.640 1.00 89.88 112 PRO A C 1
ATOM 901 O O . PRO A 1 112 ? 4.560 13.229 -9.511 1.00 89.88 112 PRO A O 1
ATOM 904 N N . ILE A 1 113 ? 4.522 13.952 -7.386 1.00 87.50 113 ILE A N 1
ATOM 905 C CA . ILE A 1 113 ? 5.664 13.143 -6.936 1.00 87.50 113 ILE A CA 1
ATOM 906 C C . ILE A 1 113 ? 5.336 11.655 -7.086 1.00 87.50 113 ILE A C 1
ATOM 908 O O . ILE A 1 113 ? 6.093 10.912 -7.711 1.00 87.50 113 ILE A O 1
ATOM 912 N N . PHE A 1 114 ? 4.183 11.213 -6.579 1.00 89.25 114 PHE A N 1
ATOM 913 C CA . PHE A 1 114 ? 3.772 9.814 -6.711 1.00 89.25 114 PHE A CA 1
ATOM 914 C C . PHE A 1 114 ? 3.433 9.421 -8.153 1.00 89.25 114 PHE A C 1
ATOM 916 O O . PHE A 1 114 ? 3.698 8.286 -8.553 1.00 89.25 114 PHE A O 1
ATOM 923 N N . GLY A 1 115 ? 2.880 10.340 -8.947 1.00 91.00 115 GLY A N 1
ATOM 924 C CA . GLY A 1 115 ? 2.661 10.144 -10.378 1.00 91.00 115 GLY A CA 1
ATOM 925 C C . GLY A 1 115 ? 3.977 9.911 -11.119 1.00 91.00 115 GLY A C 1
ATOM 926 O O . GLY A 1 115 ? 4.109 8.930 -11.849 1.00 91.00 115 GLY A O 1
ATOM 927 N N . HIS A 1 116 ? 4.983 10.747 -10.863 1.00 89.38 116 HIS A N 1
ATOM 928 C CA . HIS A 1 116 ? 6.317 10.617 -11.443 1.00 89.38 116 HIS A CA 1
ATOM 929 C C . HIS A 1 116 ? 7.006 9.316 -11.008 1.00 89.38 116 HIS A C 1
ATOM 931 O O . HIS A 1 116 ? 7.572 8.598 -11.829 1.00 89.38 116 HIS A O 1
ATOM 937 N N . LEU A 1 117 ? 6.901 8.954 -9.729 1.00 91.25 117 LEU A N 1
ATOM 938 C CA . LEU A 1 117 ? 7.441 7.702 -9.200 1.00 91.25 117 LEU A CA 1
ATOM 939 C C . LEU A 1 117 ? 6.851 6.468 -9.913 1.00 91.25 117 LEU A C 1
ATOM 941 O O . LEU A 1 117 ? 7.576 5.540 -10.271 1.00 91.25 117 LEU A O 1
ATOM 945 N N . LYS A 1 118 ? 5.539 6.470 -10.172 1.00 90.00 118 LYS A N 1
ATOM 946 C CA . LYS A 1 118 ? 4.842 5.349 -10.824 1.00 90.00 118 LYS A CA 1
ATOM 947 C C . LYS A 1 118 ? 5.037 5.302 -12.337 1.00 90.00 118 LYS A C 1
ATOM 949 O O . LYS A 1 118 ? 5.145 4.207 -12.886 1.00 90.00 118 LYS A O 1
ATOM 954 N N . ASN A 1 119 ? 5.023 6.457 -13.003 1.00 91.88 119 ASN A N 1
ATOM 955 C CA . ASN A 1 119 ? 4.989 6.540 -14.466 1.00 91.88 119 ASN A CA 1
ATOM 956 C C . ASN A 1 119 ? 6.375 6.724 -15.092 1.00 91.88 119 ASN A C 1
ATOM 958 O O . ASN A 1 119 ? 6.597 6.212 -16.181 1.00 91.88 119 ASN A O 1
ATOM 962 N N . VAL A 1 120 ? 7.301 7.409 -14.412 1.00 87.19 120 VAL A N 1
ATOM 963 C CA . VAL A 1 120 ? 8.665 7.654 -14.915 1.00 87.19 120 VAL A CA 1
ATOM 964 C C . VAL A 1 120 ? 9.645 6.639 -14.341 1.00 87.19 120 VAL A C 1
ATOM 966 O O . VAL A 1 120 ? 10.355 5.980 -15.088 1.00 87.19 120 VAL A O 1
ATOM 969 N N . PHE A 1 121 ? 9.642 6.449 -13.019 1.00 85.56 121 PHE A N 1
ATOM 970 C CA . PHE A 1 121 ? 10.520 5.467 -12.366 1.00 85.56 121 PHE A CA 1
ATOM 971 C C . PHE A 1 121 ? 9.954 4.037 -12.375 1.00 85.56 121 PHE A C 1
ATOM 973 O O . PHE A 1 121 ? 10.624 3.106 -11.939 1.00 85.56 121 PHE A O 1
ATOM 980 N N . GLY A 1 122 ? 8.717 3.841 -12.850 1.00 88.31 122 GLY A N 1
ATOM 981 C CA . GLY A 1 122 ? 8.088 2.519 -12.967 1.00 88.31 122 GLY A CA 1
ATOM 982 C C . GLY A 1 122 ? 7.785 1.830 -11.630 1.00 88.31 122 GLY A C 1
ATOM 983 O O . GLY A 1 122 ? 7.364 0.669 -11.609 1.00 88.31 122 GLY A O 1
ATOM 984 N N . MET A 1 123 ? 7.957 2.523 -10.502 1.00 88.25 123 MET A N 1
ATOM 985 C CA . MET A 1 123 ? 7.810 1.945 -9.171 1.00 88.25 123 MET A CA 1
ATOM 986 C C . MET A 1 123 ? 6.332 1.890 -8.772 1.00 88.25 123 MET A C 1
ATOM 988 O O . MET A 1 123 ? 5.793 2.762 -8.091 1.00 88.25 123 MET A O 1
ATOM 992 N N . ARG A 1 124 ? 5.647 0.840 -9.237 1.00 87.88 124 ARG A N 1
ATOM 993 C CA . ARG A 1 124 ? 4.235 0.563 -8.903 1.00 87.88 124 ARG A CA 1
ATOM 994 C C . ARG A 1 124 ? 4.055 -0.292 -7.651 1.00 87.88 124 ARG A C 1
ATOM 996 O O . ARG A 1 124 ? 2.969 -0.314 -7.079 1.00 87.88 124 ARG A O 1
ATOM 1003 N N . ARG A 1 125 ? 5.101 -1.009 -7.248 1.00 88.81 125 ARG A N 1
ATOM 1004 C CA . ARG A 1 125 ? 5.134 -1.912 -6.093 1.00 88.81 125 ARG A CA 1
ATOM 1005 C C . ARG A 1 125 ? 6.528 -1.890 -5.485 1.00 88.81 125 ARG A C 1
ATOM 1007 O O . ARG A 1 125 ? 7.495 -1.724 -6.221 1.00 88.81 125 ARG A O 1
ATOM 1014 N N . THR A 1 126 ? 6.618 -2.098 -4.178 1.00 88.75 126 THR A N 1
ATOM 1015 C CA . THR A 1 126 ? 7.903 -2.381 -3.537 1.00 88.75 126 THR A CA 1
ATOM 1016 C C . THR A 1 126 ? 8.317 -3.814 -3.829 1.00 88.75 126 THR A C 1
ATOM 1018 O O . THR A 1 126 ? 7.478 -4.718 -3.920 1.00 88.75 126 THR A O 1
ATOM 1021 N N . HIS A 1 127 ? 9.615 -4.031 -3.981 1.00 84.00 127 HIS A N 1
ATOM 1022 C CA . HIS A 1 127 ? 10.163 -5.359 -4.251 1.00 84.00 127 HIS A CA 1
ATOM 1023 C C . HIS A 1 127 ? 10.326 -6.175 -2.968 1.00 84.00 127 HIS A C 1
ATOM 1025 O O . HIS A 1 127 ? 10.289 -7.406 -2.989 1.00 84.00 127 HIS A O 1
ATOM 1031 N N . LEU A 1 128 ? 10.474 -5.484 -1.838 1.00 89.81 128 LEU A N 1
ATOM 1032 C CA . LEU A 1 128 ? 10.750 -6.088 -0.544 1.00 89.81 128 LEU A CA 1
ATOM 1033 C C . LEU A 1 128 ? 9.486 -6.219 0.314 1.00 89.81 128 LEU A C 1
ATOM 1035 O O . LEU A 1 128 ? 8.499 -5.502 0.139 1.00 89.81 128 LEU A O 1
ATOM 1039 N N . ARG A 1 129 ? 9.534 -7.149 1.274 1.00 87.12 129 ARG A N 1
ATOM 1040 C CA . ARG A 1 129 ? 8.495 -7.369 2.290 1.00 87.12 129 ARG A CA 1
ATOM 1041 C C . ARG A 1 129 ? 9.047 -7.089 3.685 1.00 87.12 129 ARG A C 1
ATOM 1043 O O . ARG A 1 129 ? 10.206 -7.390 3.969 1.00 87.12 129 ARG A O 1
ATOM 1050 N N . GLY A 1 130 ? 8.191 -6.563 4.557 1.00 90.38 130 GLY A N 1
ATOM 1051 C CA . GLY A 1 130 ? 8.536 -6.172 5.925 1.00 90.38 130 GLY A CA 1
ATOM 1052 C C . GLY A 1 130 ? 8.867 -4.682 6.042 1.00 90.38 130 GLY A C 1
ATOM 1053 O O . GLY A 1 130 ? 9.544 -4.121 5.182 1.00 90.38 130 GLY A O 1
ATOM 1054 N N . LYS A 1 131 ? 8.388 -4.051 7.123 1.00 91.88 131 LYS A N 1
ATOM 1055 C CA . LYS A 1 131 ? 8.373 -2.588 7.317 1.00 91.88 131 LYS A CA 1
ATOM 1056 C C . LYS A 1 131 ? 9.721 -1.925 7.018 1.00 91.88 131 LYS A C 1
ATOM 1058 O O . LYS A 1 131 ? 9.793 -1.072 6.144 1.00 91.88 131 LYS A O 1
ATOM 1063 N N . LYS A 1 132 ? 10.789 -2.387 7.676 1.00 93.75 132 LYS A N 1
ATOM 1064 C CA . LYS A 1 132 ? 12.136 -1.810 7.542 1.00 93.75 132 LYS A CA 1
ATOM 1065 C C . LYS A 1 132 ? 12.674 -1.881 6.109 1.00 93.75 132 LYS A C 1
ATOM 1067 O O . LYS A 1 132 ? 13.298 -0.945 5.638 1.00 93.75 132 LYS A O 1
ATOM 1072 N N . LYS A 1 133 ? 12.412 -2.985 5.403 1.00 89.12 133 LYS A N 1
ATOM 1073 C CA . LYS A 1 133 ? 12.894 -3.183 4.030 1.00 89.12 133 LYS A CA 1
ATOM 1074 C C . LYS A 1 133 ? 12.114 -2.333 3.025 1.00 89.12 133 LYS A C 1
ATOM 1076 O O . LYS A 1 133 ? 12.714 -1.740 2.141 1.00 89.12 133 LYS A O 1
ATOM 1081 N N . VAL A 1 134 ? 10.792 -2.257 3.187 1.00 92.75 134 VAL A N 1
ATOM 1082 C CA . VAL A 1 134 ? 9.913 -1.395 2.377 1.00 92.75 134 VAL A CA 1
ATOM 1083 C C . VAL A 1 134 ? 10.293 0.076 2.543 1.00 92.75 134 VAL A C 1
ATOM 1085 O O . VAL A 1 134 ? 10.341 0.812 1.566 1.00 92.75 134 VAL A O 1
ATOM 1088 N N . GLU A 1 135 ? 10.611 0.491 3.767 1.00 94.50 135 GLU A N 1
ATOM 1089 C CA . GLU A 1 135 ? 11.066 1.849 4.065 1.00 94.50 135 GLU A CA 1
ATOM 1090 C C . GLU A 1 135 ? 12.374 2.192 3.340 1.00 94.50 135 GLU A C 1
ATOM 1092 O O . GLU A 1 135 ? 12.466 3.245 2.715 1.00 94.50 135 GLU A O 1
ATOM 1097 N N . THR A 1 136 ? 13.356 1.283 3.340 1.00 93.06 136 THR A N 1
ATOM 1098 C CA . THR A 1 136 ? 14.600 1.465 2.575 1.00 93.06 136 THR A CA 1
ATOM 1099 C C . THR A 1 136 ? 14.348 1.541 1.066 1.00 93.06 136 THR A C 1
ATOM 1101 O O . THR A 1 136 ? 14.895 2.423 0.411 1.00 93.06 136 THR A O 1
ATOM 1104 N N . ASP A 1 137 ? 13.504 0.659 0.525 1.00 91.69 137 ASP A N 1
ATOM 1105 C CA . ASP A 1 137 ? 13.154 0.606 -0.906 1.00 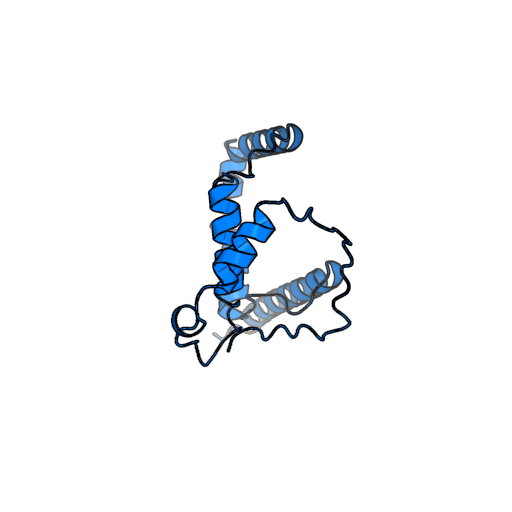91.69 137 ASP A CA 1
ATOM 1106 C C . ASP A 1 137 ? 12.535 1.937 -1.376 1.00 91.69 137 ASP A C 1
ATOM 1108 O O . ASP A 1 137 ? 12.986 2.565 -2.335 1.00 91.69 137 ASP A O 1
ATOM 1112 N N . VAL A 1 138 ? 11.560 2.442 -0.614 1.00 92.19 138 VAL A N 1
ATOM 1113 C CA . VAL A 1 138 ? 10.921 3.740 -0.872 1.00 92.19 138 VAL A CA 1
ATOM 1114 C C . VAL A 1 138 ? 11.901 4.903 -0.688 1.00 92.19 138 VAL A C 1
ATOM 1116 O O . VAL A 1 138 ? 11.905 5.837 -1.491 1.00 92.19 138 VAL A O 1
ATOM 1119 N N . GLY A 1 139 ? 12.757 4.846 0.335 1.00 92.88 139 GLY A N 1
ATOM 1120 C CA . GLY A 1 139 ? 13.772 5.865 0.596 1.00 92.88 139 GLY A CA 1
ATOM 1121 C C . GLY A 1 139 ? 14.759 6.021 -0.562 1.00 92.88 139 GLY A C 1
ATOM 1122 O O . GLY A 1 139 ? 15.006 7.140 -1.009 1.00 92.88 139 GLY A O 1
ATOM 1123 N N . ILE A 1 140 ? 15.265 4.908 -1.104 1.00 93.12 140 ILE A N 1
ATOM 1124 C CA . ILE A 1 140 ? 16.157 4.909 -2.274 1.00 93.12 140 ILE A CA 1
ATOM 1125 C C . ILE A 1 140 ? 15.465 5.554 -3.475 1.00 93.12 140 ILE A C 1
ATOM 1127 O O . ILE A 1 140 ? 16.065 6.385 -4.158 1.00 93.12 140 ILE A O 1
ATOM 1131 N N . ALA A 1 141 ? 14.194 5.231 -3.708 1.00 91.12 141 ALA A N 1
ATOM 1132 C CA . ALA A 1 141 ? 13.448 5.802 -4.819 1.00 91.12 141 ALA A CA 1
ATOM 1133 C C . ALA A 1 141 ? 13.307 7.328 -4.706 1.00 91.12 141 ALA A C 1
ATOM 1135 O O . ALA A 1 141 ? 13.504 8.045 -5.687 1.00 91.12 141 ALA A O 1
ATOM 1136 N N . PHE A 1 142 ? 13.054 7.852 -3.504 1.00 91.88 142 PHE A N 1
ATOM 1137 C CA . PHE A 1 142 ? 13.015 9.298 -3.286 1.00 91.88 142 PHE A CA 1
ATOM 1138 C C . PHE A 1 142 ? 14.382 9.968 -3.443 1.00 91.88 142 PHE A C 1
ATOM 1140 O O . PHE A 1 142 ? 14.463 11.054 -4.021 1.00 91.88 142 PHE A O 1
ATOM 1147 N N . VAL A 1 143 ? 15.465 9.324 -2.999 1.00 94.25 143 VAL A N 1
ATOM 1148 C CA . VAL A 1 143 ? 16.829 9.818 -3.247 1.00 94.25 143 VAL A CA 1
ATOM 1149 C C . VAL A 1 143 ? 17.099 9.888 -4.749 1.00 94.25 143 VAL A C 1
ATOM 1151 O O . VAL A 1 143 ? 17.544 10.924 -5.240 1.00 94.25 143 VAL A O 1
ATOM 1154 N N . MET A 1 144 ? 16.751 8.841 -5.499 1.00 92.06 144 MET A N 1
ATOM 1155 C CA . MET A 1 144 ? 16.903 8.799 -6.954 1.00 92.06 144 MET A CA 1
ATOM 1156 C C . MET A 1 144 ? 16.111 9.918 -7.647 1.00 92.06 144 MET A C 1
ATOM 1158 O O . MET A 1 144 ? 16.639 10.601 -8.526 1.00 92.06 144 MET A O 1
ATOM 1162 N N . MET A 1 145 ? 14.871 10.167 -7.214 1.00 90.44 145 MET A N 1
ATOM 1163 C CA . MET A 1 145 ? 14.056 11.280 -7.711 1.00 90.44 145 MET A CA 1
ATOM 1164 C C . MET A 1 145 ? 14.712 12.640 -7.456 1.00 90.44 145 MET A C 1
ATOM 1166 O O . MET A 1 145 ? 14.747 13.487 -8.350 1.00 90.44 145 MET A O 1
ATOM 1170 N N . ASN A 1 146 ? 15.240 12.859 -6.251 1.00 90.81 146 ASN A N 1
ATOM 1171 C CA . ASN A 1 146 ? 15.903 14.112 -5.894 1.00 90.81 146 ASN A CA 1
ATOM 1172 C C . ASN A 1 146 ? 17.207 14.311 -6.676 1.00 90.81 146 ASN A C 1
ATOM 1174 O O . ASN A 1 146 ? 17.461 15.413 -7.158 1.00 90.81 146 ASN A O 1
ATOM 1178 N N . LEU A 1 147 ? 17.991 13.247 -6.870 1.00 92.25 147 LEU A N 1
ATOM 1179 C CA . LEU A 1 147 ? 19.198 13.274 -7.698 1.00 92.25 147 LEU A CA 1
ATOM 1180 C C . LEU A 1 147 ? 18.876 13.581 -9.163 1.00 92.25 147 LEU A C 1
ATOM 1182 O O . LEU A 1 147 ? 19.541 14.418 -9.765 1.00 92.25 147 LEU A O 1
ATOM 1186 N N . SER A 1 148 ? 17.823 12.977 -9.719 1.00 89.44 148 SER A N 1
ATOM 1187 C CA . SER A 1 148 ? 17.363 13.271 -11.082 1.00 89.44 148 SER A CA 1
ATOM 1188 C C . SER A 1 148 ? 16.947 14.740 -11.235 1.00 89.44 148 SER A C 1
ATOM 1190 O O . SER A 1 148 ? 17.365 15.406 -12.182 1.00 89.44 148 SER A O 1
ATOM 1192 N N . LYS A 1 149 ? 16.215 15.296 -10.257 1.00 87.44 149 LYS A N 1
ATOM 1193 C CA . LYS A 1 149 ? 15.883 16.732 -10.222 1.00 87.44 149 LYS A CA 1
ATOM 1194 C C . LYS A 1 149 ? 17.129 17.617 -10.138 1.00 87.44 149 LYS A C 1
ATOM 1196 O O . LYS A 1 149 ? 17.199 18.629 -10.832 1.00 87.44 149 LYS A O 1
ATOM 1201 N N . TYR A 1 150 ? 18.096 17.258 -9.293 1.00 91.12 150 TYR A N 1
ATOM 1202 C CA . TYR A 1 150 ? 19.343 18.008 -9.137 1.00 91.12 150 TYR A CA 1
ATOM 1203 C C . TYR A 1 150 ? 20.166 18.009 -10.428 1.00 91.12 150 TYR A C 1
ATOM 1205 O O . TYR A 1 150 ? 20.591 19.068 -10.884 1.00 91.12 150 TYR A O 1
ATOM 12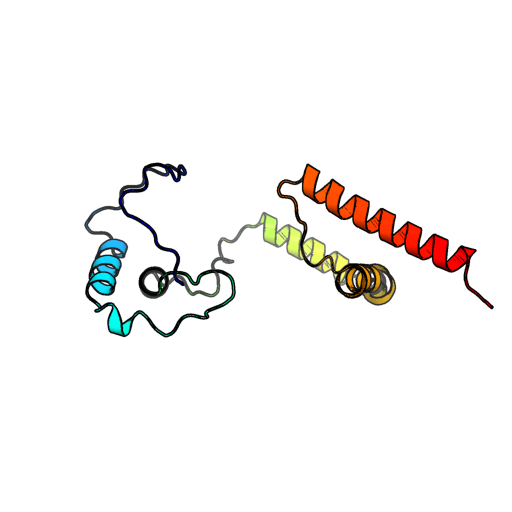13 N N . TRP A 1 151 ? 20.334 16.838 -11.045 1.00 90.25 151 TRP A N 1
ATOM 1214 C CA . TRP A 1 151 ? 21.047 16.685 -12.309 1.00 90.25 151 TRP A CA 1
ATOM 1215 C C . TRP A 1 151 ? 20.422 17.536 -13.416 1.00 90.25 151 TRP A C 1
ATOM 1217 O O . TRP A 1 151 ? 21.120 18.325 -14.050 1.00 90.25 151 TRP A O 1
ATOM 1227 N N . ASN A 1 152 ? 19.099 17.448 -13.579 1.00 85.44 152 ASN A N 1
ATOM 1228 C CA . ASN A 1 152 ? 18.372 18.214 -14.590 1.00 85.44 152 ASN A CA 1
ATOM 1229 C C . ASN A 1 152 ? 18.453 19.727 -14.351 1.00 85.44 152 ASN A C 1
ATOM 1231 O O . ASN A 1 152 ? 18.485 20.479 -15.312 1.00 85.44 152 ASN A O 1
ATOM 1235 N N . ARG A 1 153 ? 18.533 20.192 -13.096 1.00 84.62 153 ARG A N 1
ATOM 1236 C CA . ARG A 1 153 ? 18.785 21.614 -12.796 1.00 84.62 153 ARG A CA 1
ATOM 1237 C C . ARG A 1 153 ? 20.214 22.041 -13.120 1.00 84.62 153 ARG A C 1
ATOM 1239 O O . ARG A 1 153 ? 20.420 23.150 -13.593 1.00 84.62 153 ARG A O 1
ATOM 1246 N N . ARG A 1 154 ? 21.201 21.197 -12.807 1.00 80.88 154 ARG A N 1
ATOM 1247 C CA . ARG A 1 154 ? 22.630 21.526 -12.926 1.00 80.88 154 ARG A CA 1
ATOM 1248 C C . ARG A 1 154 ? 23.125 21.512 -14.372 1.00 80.88 154 ARG A C 1
ATOM 1250 O O . ARG A 1 154 ? 24.044 22.266 -14.682 1.00 80.88 154 ARG A O 1
ATOM 1257 N N . TRP A 1 155 ? 22.537 20.652 -15.201 1.00 73.50 155 TRP A N 1
ATOM 1258 C CA . TRP A 1 155 ? 22.967 20.361 -16.570 1.00 73.50 155 TRP A CA 1
ATOM 1259 C C . TRP A 1 155 ? 21.839 20.522 -17.592 1.00 73.50 155 TRP A C 1
ATOM 1261 O O . TRP A 1 155 ? 21.875 19.891 -18.650 1.00 73.50 155 TRP A O 1
ATOM 1271 N N . SER A 1 156 ? 20.828 21.341 -17.281 1.00 58.78 156 SER A N 1
ATOM 1272 C CA . SER A 1 156 ? 19.848 21.748 -18.288 1.00 58.78 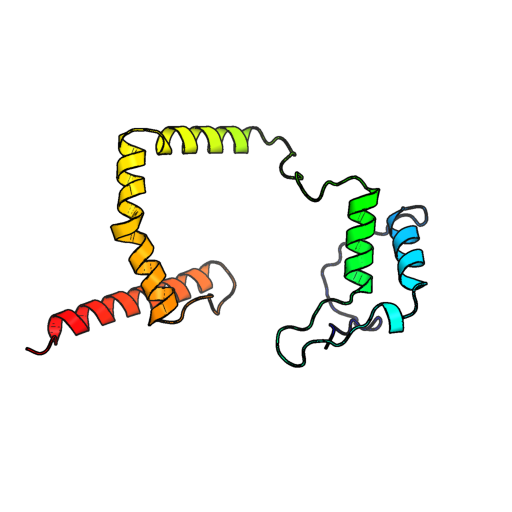156 SER A CA 1
ATOM 1273 C C . SER A 1 156 ? 20.609 22.432 -19.418 1.00 58.78 156 SER A C 1
ATOM 1275 O O . SER A 1 156 ? 21.281 23.434 -19.184 1.00 58.78 156 SER A O 1
ATOM 1277 N N . LYS A 1 157 ? 20.557 21.840 -20.612 1.00 62.56 157 LYS A N 1
ATOM 1278 C CA . LYS A 1 157 ? 21.070 22.463 -21.828 1.00 62.56 157 LYS A CA 1
ATOM 1279 C C . LYS A 1 157 ? 20.195 23.677 -22.136 1.00 62.56 157 LYS A C 1
ATOM 1281 O O . LYS A 1 157 ? 18.972 23.523 -22.181 1.00 62.56 157 LYS A O 1
ATOM 1286 N N . ASP A 1 158 ? 20.832 24.828 -22.312 1.00 53.59 158 ASP A N 1
ATOM 1287 C CA . ASP A 1 158 ? 20.372 25.798 -23.307 1.00 53.59 158 ASP A CA 1
ATOM 1288 C C . ASP A 1 158 ? 20.346 25.127 -24.694 1.00 53.59 158 ASP A C 1
ATOM 1290 O O . ASP A 1 158 ? 21.239 24.280 -24.961 1.00 53.59 158 ASP A O 1
#

Foldseek 3Di:
DEPDDDPPDPDPDPPPVDDDPCPDVLVVLLVVLVPDDVVVQDDDDDPDDDHDYRSSVVSSVVVVCVVVVVDPPDPVPPPDVVVVVVVVVVVVCCPPPVNVVVVVCCVVPPVVVVVCCCPVVVPPDFPDDDDVNSVVSVVVSVVVVVVVVVCCVVDVDD

InterPro domains:
  IPR025668 Transposase DDE domain [PF13751] (78-151)

Radius of gyration: 25.07 Å; chains: 1; bounding box: 49×61×42 Å